Protein AF-A0A836JW41-F1 (afdb_monomer)

pLDDT: mean 86.25, std 14.85, range [47.84, 98.62]

Nearest PDB structures (foldseek):
  3lq9-assembly1_A  TM=7.543E-01  e=2.774E-07  Homo sapiens
  3lq9-assembly2_B  TM=7.839E-01  e=7.428E-07  Homo sapiens

InterPro domains:
  IPR012918 RTP801-like [PF07809] (1-85)
  IPR012918 RTP801-like [PTHR12478] (1-88)
  IPR038281 RTP801-like, C-terminal domain superfamily [G3DSA:3.90.470.40] (1-87)

Structure (mmCIF, N/CA/C/O backbone):
data_AF-A0A836JW41-F1
#
_entry.id   AF-A0A836JW41-F1
#
loop_
_atom_site.group_PDB
_atom_site.id
_atom_site.type_symbol
_atom_site.label_atom_id
_atom_site.label_alt_id
_atom_site.label_comp_id
_atom_site.label_asym_id
_atom_site.label_entity_id
_atom_site.label_seq_id
_atom_site.pdbx_PDB_ins_code
_atom_site.Cartn_x
_atom_site.Cartn_y
_atom_site.Cartn_z
_atom_site.occupancy
_atom_site.B_iso_or_equiv
_atom_site.auth_seq_id
_atom_site.auth_comp_id
_atom_site.auth_asym_id
_atom_site.auth_atom_id
_atom_site.pdbx_PDB_model_num
ATOM 1 N N . MET A 1 1 ? -11.670 -4.016 -0.841 1.00 89.38 1 MET A N 1
ATOM 2 C CA . MET A 1 1 ? -10.841 -4.374 0.356 1.00 89.38 1 MET A CA 1
ATOM 3 C C . MET A 1 1 ? -11.183 -3.556 1.599 1.00 89.38 1 MET A C 1
ATOM 5 O O . MET A 1 1 ? -11.390 -4.168 2.643 1.00 89.38 1 MET A O 1
ATOM 9 N N . ALA A 1 2 ? -11.182 -2.220 1.516 1.00 96.19 2 ALA A N 1
ATOM 10 C CA . ALA A 1 2 ? -11.486 -1.329 2.641 1.00 96.19 2 ALA A CA 1
ATOM 11 C C . ALA A 1 2 ? -12.993 -1.194 2.927 1.00 96.19 2 ALA A C 1
ATOM 13 O O . ALA A 1 2 ? -13.364 -0.902 4.051 1.00 96.19 2 ALA A O 1
ATOM 14 N N . GLU A 1 3 ? -13.859 -1.426 1.935 1.00 95.44 3 GLU A N 1
ATOM 15 C CA . GLU A 1 3 ? -15.321 -1.262 2.062 1.00 95.44 3 GLU A CA 1
ATOM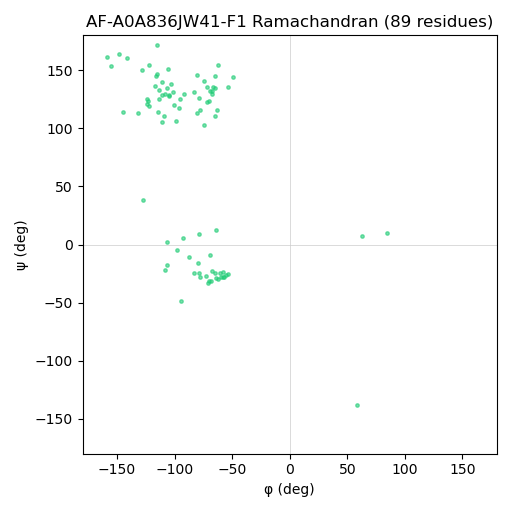 16 C C . GLU A 1 3 ? -15.962 -2.111 3.172 1.00 95.44 3 GLU A C 1
ATOM 18 O O . GLU A 1 3 ? -16.959 -1.708 3.755 1.00 95.44 3 GLU A O 1
ATOM 23 N N . ASN A 1 4 ? -15.352 -3.256 3.491 1.00 92.75 4 ASN A N 1
ATOM 24 C CA . ASN A 1 4 ? -15.822 -4.197 4.507 1.00 92.75 4 ASN A CA 1
ATOM 25 C C . ASN A 1 4 ? -15.190 -3.936 5.884 1.00 92.75 4 ASN A C 1
ATOM 27 O O . ASN A 1 4 ? -15.350 -4.744 6.797 1.00 92.75 4 ASN A O 1
ATOM 31 N N . GLU A 1 5 ? -14.413 -2.861 6.025 1.00 95.06 5 GLU A N 1
ATOM 32 C CA . GLU A 1 5 ? -13.785 -2.463 7.282 1.00 95.06 5 GLU A CA 1
ATOM 33 C C . GLU A 1 5 ? -14.500 -1.243 7.885 1.00 95.06 5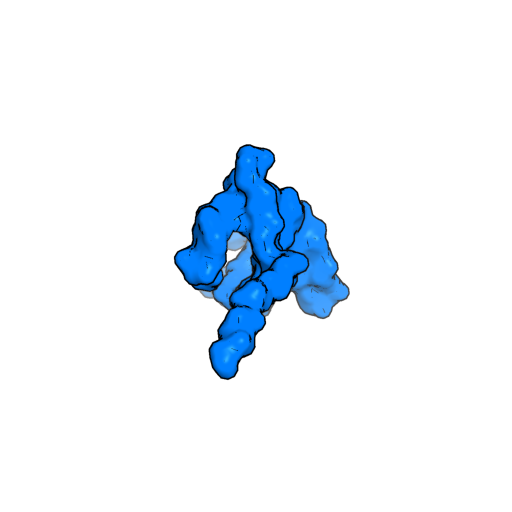 GLU A C 1
ATOM 35 O O . GLU A 1 5 ? -15.036 -0.403 7.150 1.00 95.06 5 GLU A O 1
ATOM 40 N N . PRO A 1 6 ? -14.493 -1.096 9.222 1.00 93.62 6 PRO A N 1
ATOM 41 C CA . PRO A 1 6 ? -15.034 0.086 9.879 1.00 93.62 6 PRO A CA 1
ATOM 42 C C . PRO A 1 6 ? -14.4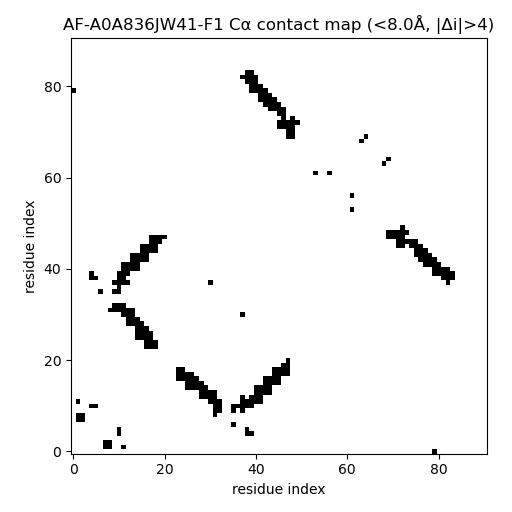28 1.375 9.317 1.00 93.62 6 PRO A C 1
ATOM 44 O O . PRO A 1 6 ? -13.216 1.472 9.124 1.00 93.62 6 PRO A O 1
ATOM 47 N N . CYS A 1 7 ? -15.282 2.371 9.076 1.00 95.25 7 CYS A N 1
ATOM 48 C CA . CYS A 1 7 ? -14.921 3.668 8.491 1.00 95.25 7 CYS A CA 1
ATOM 49 C C . CYS A 1 7 ? -14.364 3.612 7.053 1.00 95.25 7 CYS A C 1
ATOM 51 O O . CYS A 1 7 ? -13.961 4.651 6.517 1.00 95.25 7 CYS A O 1
ATOM 53 N N . GLY A 1 8 ? -14.385 2.450 6.393 1.00 96.44 8 GLY A N 1
ATOM 54 C CA . GLY A 1 8 ? -13.894 2.294 5.028 1.00 96.44 8 GLY A CA 1
ATOM 55 C C . GLY A 1 8 ? -12.422 2.694 4.896 1.00 96.44 8 GLY A C 1
ATOM 56 O O . GLY A 1 8 ? -11.603 2.429 5.773 1.00 96.44 8 GLY A O 1
ATOM 57 N N . LEU A 1 9 ? -12.079 3.402 3.815 1.00 97.38 9 LEU A N 1
ATOM 58 C CA . LEU A 1 9 ? -10.714 3.896 3.586 1.00 97.38 9 LEU A CA 1
ATOM 59 C C . LEU A 1 9 ? -10.218 4.841 4.696 1.00 97.38 9 LEU A C 1
ATOM 61 O O . LEU A 1 9 ? -9.023 4.879 4.958 1.00 97.38 9 LEU A O 1
ATOM 65 N N . ARG A 1 10 ? -11.106 5.568 5.388 1.00 97.88 10 ARG A N 1
ATOM 66 C CA . ARG A 1 10 ? -10.708 6.475 6.482 1.00 97.88 10 ARG A CA 1
ATOM 67 C C . ARG A 1 10 ? -10.096 5.725 7.667 1.00 97.88 10 ARG A C 1
ATOM 69 O O . ARG A 1 10 ? -9.220 6.254 8.335 1.00 97.88 10 ARG A O 1
ATOM 76 N N . GLY A 1 11 ? -10.500 4.471 7.887 1.00 97.38 11 GLY A N 1
ATOM 77 C CA . GLY A 1 11 ? -9.930 3.587 8.910 1.00 97.38 11 GLY A CA 1
ATOM 78 C C . GLY A 1 11 ? -8.591 2.947 8.523 1.00 97.38 11 GLY A C 1
ATOM 79 O O . GLY A 1 11 ? -8.127 2.049 9.225 1.00 97.38 11 GLY A O 1
ATOM 80 N N . CYS A 1 12 ? -7.976 3.363 7.413 1.00 97.88 12 CYS A N 1
ATOM 81 C CA . CYS A 1 12 ? -6.759 2.767 6.876 1.00 97.88 12 CYS A CA 1
ATOM 82 C C . CYS A 1 12 ? -5.515 3.615 7.174 1.00 97.88 12 CYS A C 1
ATOM 84 O O . CYS A 1 12 ? -5.496 4.826 6.943 1.00 97.88 12 CYS A O 1
ATOM 86 N N . THR A 1 13 ? -4.422 2.949 7.550 1.00 98.50 13 THR A N 1
ATOM 87 C CA . THR A 1 13 ? -3.069 3.454 7.271 1.00 98.50 13 THR A CA 1
ATOM 88 C C . THR A 1 13 ? -2.504 2.713 6.059 1.00 98.50 13 THR A C 1
ATOM 90 O O . THR A 1 13 ? -2.388 1.487 6.068 1.00 98.50 13 THR A O 1
ATOM 93 N N . LEU A 1 14 ? -2.168 3.451 5.002 1.00 98.56 14 LEU A N 1
ATOM 94 C CA . LEU A 1 14 ? -1.579 2.927 3.773 1.00 98.56 14 LEU A CA 1
ATOM 95 C C . LEU A 1 14 ? -0.051 3.040 3.826 1.00 98.56 14 LEU A C 1
ATOM 97 O O . LEU A 1 14 ? 0.500 4.128 3.991 1.00 98.56 14 LEU A O 1
ATOM 101 N N . PHE A 1 15 ? 0.637 1.924 3.632 1.00 98.62 15 PHE A N 1
ATOM 102 C CA . PHE A 1 15 ? 2.080 1.857 3.438 1.00 98.62 15 PHE A CA 1
ATOM 103 C C . PHE A 1 15 ? 2.370 1.605 1.963 1.00 98.62 15 PHE A C 1
ATOM 105 O O . PHE A 1 15 ? 1.830 0.665 1.383 1.00 98.62 15 PHE A O 1
ATOM 112 N N . ILE A 1 16 ? 3.234 2.426 1.368 1.00 98.62 16 ILE A N 1
ATOM 113 C CA . ILE A 1 16 ? 3.620 2.313 -0.040 1.00 98.62 16 ILE A CA 1
ATOM 114 C C . ILE A 1 16 ? 5.093 1.929 -0.112 1.00 98.62 16 ILE A C 1
ATOM 116 O O . ILE A 1 16 ? 5.951 2.612 0.454 1.00 98.62 16 ILE A O 1
ATOM 120 N N . SER A 1 17 ? 5.384 0.846 -0.824 1.00 98.38 17 SER A N 1
ATOM 121 C CA . SER A 1 17 ? 6.739 0.415 -1.163 1.00 98.38 17 SER A CA 1
ATOM 122 C C . SER A 1 17 ? 6.902 0.319 -2.676 1.00 98.38 17 SER A C 1
ATOM 124 O O . SER A 1 17 ? 5.927 0.133 -3.403 1.00 98.38 17 SER A O 1
ATOM 126 N N . PHE A 1 18 ? 8.135 0.467 -3.141 1.00 96.88 18 PHE A N 1
ATOM 127 C CA . PHE A 1 18 ? 8.516 0.297 -4.532 1.00 96.88 18 PHE A CA 1
ATOM 128 C C . PHE A 1 18 ? 9.611 -0.756 -4.641 1.00 96.88 18 PHE A C 1
ATOM 130 O O . PHE A 1 18 ? 10.651 -0.646 -3.990 1.00 96.88 18 PHE A O 1
ATOM 137 N N . GLU A 1 19 ? 9.342 -1.778 -5.438 1.00 96.25 19 GLU A N 1
ATOM 138 C CA . GLU A 1 19 ? 10.187 -2.945 -5.637 1.00 96.25 19 GLU A CA 1
ATOM 139 C C . GLU A 1 19 ? 10.819 -2.908 -7.031 1.00 96.25 19 GLU A C 1
ATOM 141 O O . GLU A 1 19 ? 10.137 -2.722 -8.041 1.00 96.25 19 GLU A O 1
ATOM 146 N N . THR A 1 20 ? 12.134 -3.086 -7.062 1.00 91.50 20 THR A N 1
ATOM 147 C CA . THR A 1 20 ? 12.950 -3.339 -8.251 1.00 91.50 20 THR A CA 1
ATOM 148 C C . THR A 1 20 ? 13.563 -4.733 -8.131 1.00 91.50 20 THR A C 1
ATOM 150 O O . THR A 1 20 ? 13.531 -5.331 -7.055 1.00 91.50 20 THR A O 1
ATOM 153 N N . ASP A 1 21 ? 14.209 -5.222 -9.190 1.00 87.56 21 ASP A N 1
ATOM 154 C CA . ASP A 1 21 ? 14.916 -6.516 -9.169 1.00 87.56 21 ASP A CA 1
ATOM 155 C C . ASP A 1 21 ? 15.944 -6.660 -8.029 1.00 87.56 21 ASP A C 1
ATOM 157 O O . ASP A 1 21 ? 16.272 -7.768 -7.611 1.00 87.56 21 ASP A O 1
ATOM 161 N N . SER A 1 22 ? 16.483 -5.544 -7.531 1.00 88.56 22 SER A N 1
ATOM 162 C CA . SER A 1 22 ? 17.568 -5.525 -6.547 1.00 88.56 22 SER A CA 1
ATOM 163 C C . SER A 1 22 ? 17.145 -5.097 -5.144 1.00 88.56 22 SER A C 1
ATOM 165 O O . SER A 1 22 ? 17.857 -5.394 -4.183 1.00 88.56 22 SER A O 1
ATOM 167 N N . MET A 1 23 ? 16.030 -4.375 -4.993 1.00 93.69 23 MET A N 1
ATOM 168 C CA . MET A 1 23 ? 15.620 -3.844 -3.695 1.00 93.69 23 MET A CA 1
ATOM 169 C C . MET A 1 23 ? 14.118 -3.587 -3.594 1.00 93.69 23 MET A C 1
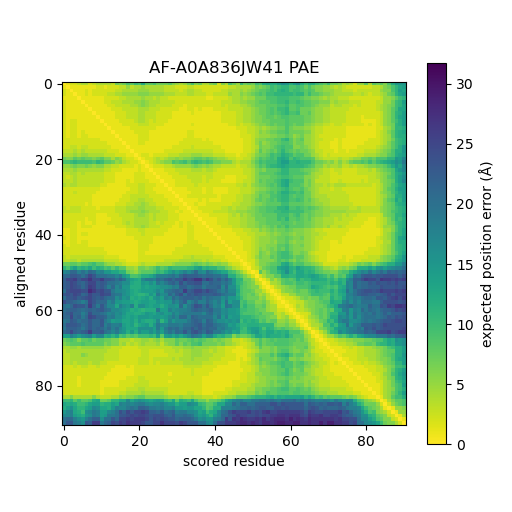ATOM 171 O O . MET A 1 23 ? 13.455 -3.234 -4.562 1.00 93.69 23 MET A O 1
ATOM 175 N N . CYS A 1 24 ? 13.604 -3.636 -2.366 1.00 95.94 24 CYS A N 1
ATOM 176 C CA . CYS A 1 24 ? 12.281 -3.123 -2.029 1.00 95.94 24 CYS A CA 1
ATOM 177 C C . CYS A 1 24 ? 12.424 -1.934 -1.075 1.00 95.94 24 CYS A C 1
ATOM 179 O O . CYS A 1 24 ? 12.889 -2.070 0.061 1.00 95.94 24 CYS A O 1
ATOM 181 N N . ARG A 1 25 ? 12.047 -0.743 -1.545 1.00 96.31 25 ARG A N 1
ATOM 182 C CA . ARG A 1 25 ? 12.173 0.519 -0.811 1.00 96.31 25 ARG A CA 1
ATOM 183 C C . ARG A 1 25 ? 10.815 0.977 -0.295 1.00 96.31 25 ARG A C 1
ATOM 185 O O . ARG A 1 25 ? 9.884 1.164 -1.070 1.00 96.31 25 ARG A O 1
ATOM 192 N N . LYS A 1 26 ? 10.725 1.279 1.002 1.00 97.69 26 LYS A N 1
ATOM 193 C CA . LYS A 1 26 ? 9.561 1.977 1.572 1.00 97.69 26 LYS A CA 1
ATOM 194 C C . LYS A 1 26 ? 9.556 3.431 1.095 1.00 97.69 26 LYS A C 1
ATOM 196 O O . LYS A 1 26 ? 10.539 4.145 1.295 1.00 97.69 26 LYS A O 1
ATOM 201 N N . LEU A 1 27 ? 8.466 3.855 0.463 1.00 97.06 27 LEU A N 1
ATOM 202 C CA . LEU A 1 27 ? 8.300 5.211 -0.058 1.00 97.06 27 LEU A CA 1
ATOM 203 C C . LEU A 1 27 ? 7.572 6.110 0.933 1.00 97.06 27 LEU A C 1
ATOM 205 O O . LEU A 1 27 ? 8.019 7.224 1.194 1.00 97.06 27 LEU A O 1
ATOM 209 N N . SER A 1 28 ? 6.451 5.642 1.479 1.00 97.81 28 SER A N 1
ATOM 210 C CA . SER A 1 28 ? 5.632 6.468 2.361 1.00 97.81 28 SER A CA 1
ATOM 211 C C . SER A 1 28 ? 4.720 5.656 3.274 1.00 97.81 28 SER A C 1
ATOM 213 O O . SER A 1 28 ? 4.432 4.478 3.048 1.00 97.81 28 SER A O 1
ATOM 215 N N . ARG A 1 29 ? 4.263 6.337 4.326 1.00 98.12 29 ARG A N 1
ATOM 216 C CA . ARG A 1 29 ? 3.160 5.929 5.190 1.00 98.12 29 ARG A CA 1
ATOM 217 C C . ARG A 1 29 ? 2.142 7.061 5.192 1.00 98.12 29 ARG A C 1
ATOM 219 O O . ARG A 1 29 ? 2.496 8.191 5.516 1.00 98.12 29 ARG A O 1
ATOM 226 N N . ILE A 1 30 ? 0.900 6.752 4.854 1.00 98.12 30 ILE A N 1
ATOM 227 C CA . ILE A 1 30 ? -0.195 7.712 4.751 1.00 98.12 30 ILE A CA 1
ATOM 228 C C . ILE A 1 30 ? -1.298 7.264 5.703 1.00 98.12 30 ILE A C 1
ATOM 230 O O . ILE A 1 30 ? -1.853 6.179 5.547 1.00 98.12 30 ILE A O 1
ATOM 234 N N . GLN A 1 31 ? -1.627 8.100 6.683 1.00 97.56 31 GLN A N 1
ATOM 235 C CA . GLN A 1 31 ? -2.870 7.941 7.430 1.00 97.56 31 GLN A CA 1
ATOM 236 C C . GLN A 1 31 ? -3.989 8.537 6.574 1.00 97.56 31 GLN A C 1
ATOM 238 O O . GLN A 1 31 ? -3.969 9.736 6.298 1.00 97.56 31 GLN A O 1
ATOM 243 N N . CYS A 1 32 ? -4.912 7.702 6.094 1.00 97.25 32 CYS A N 1
ATOM 244 C CA . CYS A 1 32 ? -5.900 8.121 5.096 1.00 97.25 32 CYS A CA 1
ATOM 245 C C . CYS A 1 32 ? -6.876 9.181 5.625 1.00 97.25 32 CYS A C 1
ATOM 247 O O . CYS A 1 32 ? -7.411 9.959 4.841 1.00 97.25 32 CYS A O 1
ATOM 249 N N . ASP A 1 33 ? -7.080 9.229 6.941 1.00 97.81 33 ASP A N 1
ATOM 250 C CA . ASP A 1 33 ? -7.808 10.289 7.629 1.00 97.81 33 ASP A CA 1
ATOM 251 C C . ASP A 1 33 ? -7.159 10.550 9.004 1.00 97.81 33 ASP A C 1
ATOM 253 O O . ASP A 1 33 ? -7.193 9.673 9.872 1.00 97.81 33 ASP A O 1
ATOM 257 N N . PRO A 1 34 ? -6.553 11.731 9.235 1.00 96.12 34 PRO A N 1
ATOM 258 C CA 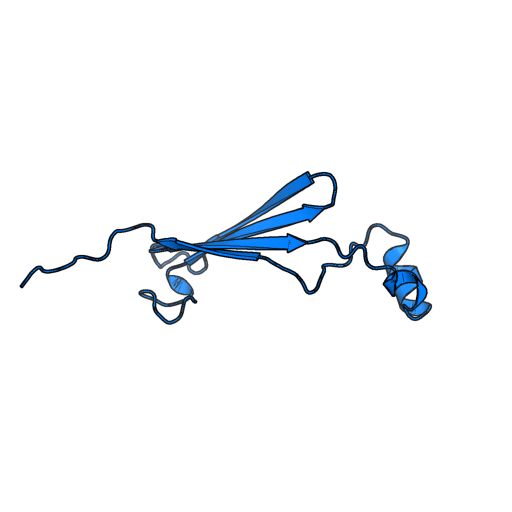. PRO A 1 34 ? -5.936 12.082 10.516 1.00 96.12 34 PRO A CA 1
ATOM 259 C C . PRO A 1 34 ? -6.906 12.089 11.704 1.00 96.12 34 PRO A C 1
ATOM 261 O O . PRO A 1 34 ? -6.475 11.916 12.841 1.00 96.12 34 PRO A O 1
ATOM 264 N N . SER A 1 35 ? -8.203 12.292 11.450 1.00 97.38 35 SER A N 1
ATOM 265 C CA . SER A 1 35 ? -9.246 12.346 12.482 1.00 97.38 35 SER A CA 1
ATOM 266 C C . SER A 1 35 ? -9.835 10.976 12.833 1.00 97.38 35 SER A C 1
ATOM 268 O O . SER A 1 35 ? -10.539 10.846 13.834 1.00 97.38 35 SER A O 1
ATOM 270 N N . THR A 1 36 ? -9.516 9.944 12.048 1.00 96.62 36 THR A N 1
ATOM 271 C CA . THR A 1 36 ? -10.003 8.578 12.246 1.00 96.62 36 THR A CA 1
ATOM 272 C C . THR A 1 36 ? -8.858 7.665 12.686 1.00 96.62 36 THR A C 1
ATOM 274 O O . THR A 1 36 ? -7.804 7.589 12.050 1.00 96.62 36 THR A O 1
ATOM 277 N N . VAL A 1 37 ? -9.065 6.925 13.778 1.00 95.88 37 VAL A N 1
ATOM 278 C CA . VAL A 1 37 ? -8.114 5.896 14.226 1.00 95.88 37 VAL A CA 1
ATOM 279 C C . VAL A 1 37 ? -8.101 4.745 13.223 1.00 95.88 37 VAL A C 1
ATOM 281 O O . VAL A 1 37 ? -9.151 4.240 12.824 1.00 95.88 37 VAL A O 1
ATOM 284 N N . SER A 1 38 ? -6.908 4.306 12.821 1.00 96.94 38 SER A N 1
ATOM 285 C CA . SER A 1 38 ? -6.780 3.176 11.902 1.00 96.94 38 SER A CA 1
ATOM 286 C C . SER A 1 38 ? -7.182 1.861 12.569 1.00 96.94 38 SER A C 1
ATOM 288 O O . SER A 1 38 ? -6.718 1.539 13.659 1.00 96.94 38 SER A O 1
ATOM 290 N N . THR A 1 39 ? -8.013 1.076 11.892 1.00 96.50 39 THR A N 1
ATOM 291 C CA . THR A 1 39 ? -8.461 -0.259 12.324 1.00 96.50 39 THR A CA 1
ATOM 292 C C . THR A 1 39 ? -7.796 -1.375 11.514 1.00 96.50 39 THR A C 1
ATOM 294 O O . THR A 1 39 ? -7.740 -2.531 11.947 1.00 96.50 39 THR A O 1
ATOM 297 N N . PHE A 1 40 ? -7.227 -1.024 10.361 1.00 97.62 40 PHE A N 1
ATOM 298 C CA . PHE A 1 40 ? -6.446 -1.904 9.507 1.00 97.62 40 PHE A CA 1
ATOM 299 C C . PHE A 1 40 ? -5.348 -1.129 8.774 1.00 97.62 40 PHE A C 1
ATOM 301 O O . PHE A 1 40 ? -5.356 0.100 8.668 1.00 97.62 40 PHE A O 1
ATOM 308 N N . GLU A 1 41 ? -4.400 -1.885 8.245 1.00 98.31 41 GLU A N 1
ATOM 309 C CA . GLU A 1 41 ? -3.323 -1.396 7.401 1.00 98.31 41 GLU A CA 1
ATOM 310 C C . GLU A 1 41 ? -3.448 -2.009 6.009 1.00 98.31 41 GLU A C 1
ATOM 312 O O . GLU A 1 41 ? -3.818 -3.182 5.862 1.00 98.31 41 GLU A O 1
ATOM 317 N N . LEU A 1 42 ? -3.097 -1.221 4.996 1.00 98.44 42 LEU A N 1
ATOM 318 C CA . LEU A 1 42 ? -2.866 -1.702 3.641 1.00 98.44 42 LEU A CA 1
ATOM 319 C C . LEU A 1 42 ? -1.394 -1.524 3.285 1.00 98.44 42 LEU A C 1
ATOM 321 O O . LEU A 1 42 ? -0.828 -0.452 3.480 1.00 98.44 42 LEU A O 1
ATOM 325 N N . TYR A 1 43 ? -0.796 -2.568 2.731 1.00 98.62 43 TYR A N 1
ATOM 326 C CA . TYR A 1 43 ? 0.564 -2.568 2.214 1.00 98.62 43 TYR A CA 1
ATOM 327 C C . TYR A 1 43 ? 0.486 -2.687 0.698 1.00 98.62 43 TYR A C 1
ATOM 329 O O . TYR A 1 43 ? 0.151 -3.751 0.176 1.00 98.62 43 TYR A O 1
ATOM 337 N N . LEU A 1 44 ? 0.734 -1.572 0.014 1.00 98.62 44 LEU A N 1
ATOM 338 C CA . LEU A 1 44 ? 0.830 -1.489 -1.435 1.00 98.62 44 LEU A CA 1
ATOM 339 C C . LEU A 1 44 ? 2.304 -1.576 -1.833 1.00 98.62 44 LEU A C 1
ATOM 341 O O . LEU A 1 44 ? 3.083 -0.680 -1.503 1.00 98.62 44 LEU A O 1
ATOM 345 N N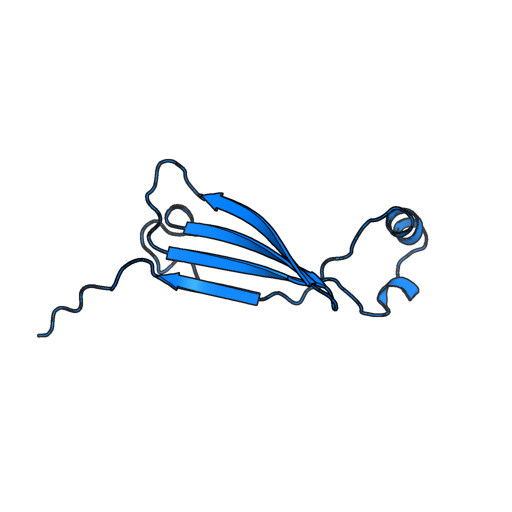 . THR A 1 45 ? 2.672 -2.613 -2.578 1.00 98.44 45 THR A N 1
ATOM 346 C CA . THR A 1 45 ? 3.987 -2.694 -3.219 1.00 98.44 45 THR A CA 1
ATOM 347 C C . THR A 1 45 ? 3.817 -2.529 -4.719 1.00 98.44 45 THR A C 1
ATOM 349 O O . THR A 1 45 ? 3.252 -3.385 -5.403 1.00 98.44 45 THR A O 1
ATOM 352 N N . LEU A 1 46 ? 4.300 -1.393 -5.209 1.00 97.75 46 LEU A N 1
ATOM 353 C CA . LEU A 1 46 ? 4.440 -1.081 -6.623 1.00 97.75 46 LEU A CA 1
ATOM 354 C C . LEU A 1 46 ? 5.714 -1.742 -7.148 1.00 97.75 46 LEU A C 1
ATOM 356 O O . LEU A 1 46 ? 6.706 -1.807 -6.425 1.00 97.75 46 LEU A O 1
ATOM 360 N N . LYS A 1 47 ? 5.707 -2.193 -8.400 1.00 95.44 47 LYS A N 1
ATOM 361 C CA . LYS A 1 47 ? 6.868 -2.835 -9.023 1.00 95.44 47 LYS A CA 1
ATOM 362 C C . LYS A 1 47 ? 7.379 -2.003 -10.182 1.00 95.44 47 LYS A C 1
ATOM 364 O O . LYS A 1 47 ? 6.589 -1.362 -10.876 1.00 95.44 47 LYS A O 1
ATOM 369 N N . GLN A 1 48 ? 8.683 -2.008 -10.404 1.00 91.12 48 GLN A N 1
ATOM 370 C CA . GLN A 1 48 ? 9.253 -1.450 -11.619 1.00 91.12 48 GLN A CA 1
ATOM 371 C C . GLN A 1 48 ? 8.820 -2.288 -12.830 1.00 91.12 48 GLN A C 1
ATOM 373 O O . GLN A 1 48 ? 8.808 -3.518 -12.783 1.00 91.12 48 GLN A O 1
ATOM 378 N N . ASP A 1 49 ? 8.426 -1.619 -13.912 1.00 87.25 49 ASP A N 1
ATOM 379 C CA . ASP A 1 49 ? 8.197 -2.283 -15.190 1.00 87.25 49 ASP A CA 1
ATOM 380 C C . ASP A 1 49 ? 9.549 -2.552 -15.862 1.00 87.25 49 ASP A C 1
ATOM 382 O O . ASP A 1 49 ? 10.288 -1.621 -16.187 1.00 87.25 49 ASP A O 1
ATOM 386 N N . HIS A 1 50 ? 9.870 -3.833 -16.027 1.00 76.38 50 HIS A N 1
ATOM 387 C CA . HIS A 1 50 ? 11.074 -4.314 -16.707 1.00 76.38 50 HIS A CA 1
ATOM 388 C C . HIS A 1 50 ? 10.759 -4.906 -18.086 1.00 76.38 50 HIS A C 1
ATOM 390 O O . HIS A 1 50 ? 11.654 -5.412 -18.769 1.00 76.38 50 HIS A O 1
ATOM 396 N N . THR A 1 51 ? 9.490 -4.880 -18.513 1.00 70.56 51 THR A N 1
ATOM 397 C CA . THR A 1 51 ? 9.122 -5.419 -19.819 1.00 70.56 51 THR A CA 1
ATOM 398 C C . THR A 1 51 ? 9.781 -4.603 -20.931 1.00 70.56 51 THR A C 1
ATOM 400 O O . THR A 1 51 ? 9.935 -3.384 -20.852 1.00 70.56 51 THR A O 1
ATOM 403 N N . SER A 1 52 ? 10.164 -5.265 -22.026 1.00 61.94 52 SER A N 1
ATOM 404 C CA . SER A 1 52 ? 10.802 -4.632 -23.193 1.00 61.94 52 SER A CA 1
ATOM 405 C C . SER A 1 52 ? 9.901 -3.616 -23.926 1.00 61.94 52 SER A C 1
ATOM 407 O O . SER A 1 52 ? 10.235 -3.168 -25.023 1.00 61.94 52 SER A O 1
ATOM 409 N N . TRP A 1 53 ? 8.772 -3.210 -23.332 1.00 61.62 53 TRP A N 1
ATOM 410 C CA . TRP A 1 53 ? 7.831 -2.226 -23.860 1.00 61.62 53 TRP A CA 1
ATOM 411 C C . TRP A 1 53 ? 8.481 -0.867 -24.130 1.00 61.62 53 TRP A C 1
ATOM 413 O O . TRP A 1 53 ? 8.022 -0.150 -25.015 1.00 61.62 53 TRP A O 1
ATOM 423 N N . HIS A 1 54 ? 9.599 -0.540 -23.470 1.00 59.69 54 HIS A N 1
ATOM 424 C CA . HIS A 1 54 ? 10.405 0.647 -23.782 1.00 59.69 54 HIS A CA 1
ATOM 425 C C . HIS A 1 54 ? 10.860 0.715 -25.253 1.00 59.69 54 HIS A C 1
ATOM 427 O O . HIS A 1 54 ? 11.055 1.810 -25.786 1.00 59.69 54 HIS A O 1
ATOM 433 N N . MET A 1 55 ? 10.988 -0.431 -25.937 1.00 58.44 55 MET A N 1
ATOM 434 C CA . MET A 1 55 ? 11.273 -0.485 -27.377 1.00 58.44 55 MET A CA 1
ATOM 435 C C . MET A 1 55 ? 10.069 -0.083 -28.241 1.00 58.44 55 MET A C 1
ATOM 437 O O . MET A 1 55 ? 10.255 0.438 -29.340 1.00 58.44 55 MET A O 1
ATOM 441 N N . LEU A 1 56 ? 8.852 -0.272 -27.728 1.00 64.44 56 LEU A N 1
ATOM 442 C CA . LEU A 1 56 ? 7.580 0.034 -28.391 1.00 64.44 56 LEU A CA 1
ATOM 443 C C . LEU A 1 56 ? 6.993 1.391 -27.966 1.00 64.44 56 LEU A C 1
ATOM 445 O O . LEU A 1 56 ? 5.972 1.812 -28.507 1.00 64.44 56 LEU A O 1
ATOM 449 N N . LEU A 1 57 ? 7.612 2.087 -27.006 1.00 67.38 57 LEU A N 1
ATOM 450 C CA . LEU A 1 57 ? 7.169 3.417 -26.607 1.00 67.38 57 LEU A CA 1
ATOM 451 C C . LEU A 1 57 ? 7.339 4.404 -27.775 1.00 67.38 57 LEU A C 1
ATOM 453 O O . LEU A 1 57 ? 8.409 4.451 -28.395 1.00 67.38 57 LEU A O 1
ATOM 457 N N . PRO A 1 58 ? 6.329 5.245 -28.051 1.00 71.88 58 PRO A N 1
ATOM 458 C CA . PRO A 1 58 ? 6.469 6.366 -28.963 1.00 71.88 58 PRO A CA 1
ATOM 459 C C . PRO A 1 58 ? 7.702 7.222 -28.652 1.00 71.88 58 PRO A C 1
ATOM 461 O O . PRO A 1 58 ? 8.049 7.448 -27.491 1.00 71.88 58 PRO A O 1
ATOM 464 N N . GLN A 1 59 ? 8.347 7.752 -29.693 1.00 68.75 59 GLN A N 1
ATOM 465 C CA . GLN A 1 59 ? 9.610 8.490 -29.574 1.00 68.75 59 GLN A CA 1
ATOM 466 C C . GLN A 1 59 ? 9.524 9.697 -28.614 1.00 68.75 59 GLN A C 1
ATOM 468 O O . GLN A 1 59 ? 10.514 10.038 -27.971 1.00 68.75 59 GLN A O 1
ATOM 473 N N . PHE A 1 60 ? 8.340 10.302 -28.455 1.00 67.94 60 PHE A N 1
ATOM 474 C CA . PHE A 1 60 ? 8.120 11.398 -27.507 1.00 67.94 60 PHE A CA 1
ATOM 475 C C . PHE A 1 60 ? 8.199 10.952 -26.035 1.00 67.94 60 PHE A C 1
ATOM 477 O O . PHE A 1 60 ? 8.680 11.713 -25.199 1.00 67.94 60 PHE A O 1
ATOM 484 N N . LEU A 1 61 ? 7.819 9.707 -25.717 1.00 69.12 61 LEU A N 1
ATOM 485 C CA . LEU A 1 61 ? 7.956 9.133 -24.371 1.00 69.12 61 LEU A CA 1
ATOM 486 C C . LEU A 1 61 ? 9.392 8.687 -24.076 1.00 69.12 61 LEU A C 1
ATOM 488 O O . LEU A 1 61 ? 9.823 8.746 -22.928 1.00 69.12 61 LEU A O 1
ATOM 492 N N . LYS A 1 62 ? 10.174 8.322 -25.101 1.00 65.62 62 LYS A N 1
ATOM 493 C CA . LYS A 1 62 ? 11.597 7.974 -24.923 1.00 65.62 62 LYS A CA 1
ATOM 494 C C . LYS A 1 62 ? 12.433 9.139 -24.385 1.00 65.62 62 LYS A C 1
ATOM 496 O O . LYS A 1 62 ? 13.409 8.923 -23.670 1.00 65.62 62 LYS A O 1
ATOM 501 N N . ASN A 1 63 ? 12.053 10.380 -24.694 1.00 64.06 63 ASN A N 1
ATOM 502 C CA . ASN A 1 63 ? 12.718 11.560 -24.137 1.00 64.06 63 ASN A CA 1
ATOM 503 C C . ASN A 1 63 ? 12.431 11.737 -22.636 1.00 64.06 63 ASN A C 1
ATOM 505 O O . ASN A 1 63 ? 13.316 12.173 -21.907 1.00 64.06 63 ASN A O 1
ATOM 509 N N . LEU A 1 64 ? 11.250 11.327 -22.159 1.00 62.84 64 LEU A N 1
ATOM 510 C CA . LEU A 1 64 ? 10.896 11.335 -20.734 1.00 62.84 64 LEU A CA 1
ATOM 511 C C . LEU A 1 64 ? 11.657 10.254 -19.948 1.00 62.84 64 LEU A C 1
ATOM 513 O O . LEU A 1 64 ? 12.027 10.477 -18.797 1.00 62.84 64 LEU A O 1
ATOM 517 N N . THR A 1 65 ? 11.955 9.107 -20.566 1.00 62.03 65 THR A N 1
ATOM 518 C CA . THR A 1 65 ? 12.699 8.009 -19.922 1.00 62.03 65 THR A CA 1
ATOM 519 C C . THR A 1 65 ? 14.216 8.227 -19.871 1.00 62.03 65 THR A C 1
ATOM 521 O O . THR A 1 65 ? 14.892 7.564 -19.092 1.00 62.03 65 THR A O 1
ATOM 524 N N . ARG A 1 66 ? 14.783 9.165 -20.650 1.00 61.19 66 ARG A N 1
ATOM 525 C CA . ARG A 1 66 ? 16.238 9.456 -20.652 1.00 61.19 66 ARG A CA 1
ATOM 526 C C . ARG A 1 66 ? 16.758 10.119 -19.365 1.00 61.19 66 ARG A C 1
ATOM 528 O O . ARG A 1 66 ? 17.969 10.238 -19.222 1.00 61.19 66 ARG A O 1
ATOM 535 N N . GLY A 1 67 ? 15.882 10.540 -18.447 1.00 57.53 67 GLY A N 1
ATOM 536 C CA . GLY A 1 67 ? 16.231 11.380 -17.290 1.00 57.53 67 GLY A CA 1
ATOM 537 C C . GLY A 1 67 ? 15.774 10.860 -15.924 1.00 57.53 67 GLY A C 1
ATOM 538 O O . GLY A 1 67 ? 15.346 11.659 -15.100 1.00 57.53 67 GLY A O 1
ATOM 539 N N . GLY A 1 68 ? 15.822 9.548 -15.670 1.00 69.25 68 GLY A N 1
ATOM 540 C CA . GLY A 1 68 ? 15.509 8.991 -14.340 1.00 69.25 68 GLY A CA 1
ATOM 541 C C . GLY A 1 68 ? 14.021 8.748 -14.061 1.00 69.25 68 GLY A C 1
ATOM 542 O O . GLY A 1 68 ? 13.651 8.426 -12.934 1.00 69.25 68 GLY A O 1
ATOM 543 N N . THR A 1 69 ? 13.167 8.859 -15.080 1.00 75.75 69 THR A N 1
ATOM 544 C CA . THR A 1 69 ? 11.761 8.445 -15.000 1.00 75.75 69 THR A CA 1
ATOM 545 C C . THR A 1 69 ? 11.674 6.924 -14.966 1.00 75.75 69 THR A C 1
ATOM 547 O O . THR A 1 69 ? 12.135 6.252 -15.889 1.00 75.75 69 THR A O 1
ATOM 550 N N . ILE A 1 70 ? 11.059 6.384 -13.916 1.00 81.56 70 ILE A N 1
ATOM 551 C CA . ILE A 1 70 ? 10.833 4.948 -13.749 1.00 81.56 70 ILE A CA 1
ATOM 552 C C . ILE A 1 70 ? 9.385 4.633 -14.121 1.00 81.56 70 ILE A C 1
ATOM 554 O O . ILE A 1 70 ? 8.459 5.297 -13.655 1.00 81.56 70 ILE A O 1
ATOM 558 N N . MET A 1 71 ? 9.192 3.613 -14.956 1.00 84.31 71 MET A N 1
ATOM 559 C CA . MET A 1 71 ? 7.862 3.107 -15.285 1.00 84.31 71 MET A CA 1
ATOM 560 C C . MET A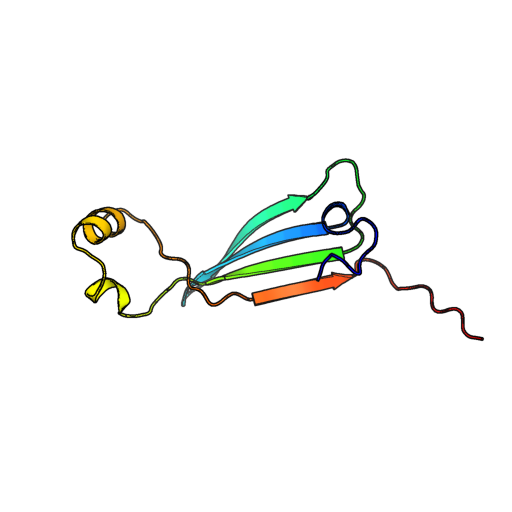 1 71 ? 7.409 2.134 -14.197 1.00 84.31 71 MET A C 1
ATOM 562 O O . MET A 1 71 ? 8.157 1.240 -13.804 1.00 84.31 71 MET A O 1
ATOM 566 N N . ILE A 1 72 ? 6.187 2.320 -13.703 1.00 90.62 72 ILE A N 1
ATOM 567 C CA . ILE A 1 72 ? 5.571 1.431 -12.716 1.00 90.62 72 ILE A CA 1
ATOM 568 C C . ILE A 1 72 ? 4.781 0.362 -13.473 1.00 90.62 72 ILE A C 1
ATOM 570 O O . ILE A 1 72 ? 3.977 0.689 -14.348 1.00 90.62 72 ILE A O 1
ATOM 574 N N . SER A 1 73 ? 5.015 -0.904 -13.135 1.00 91.69 73 SER A N 1
ATOM 575 C CA . SER A 1 73 ? 4.308 -2.049 -13.702 1.00 91.69 73 SER A CA 1
ATOM 576 C C . SER A 1 73 ? 2.815 -1.999 -13.376 1.00 91.69 73 SER A C 1
ATOM 578 O O . SER A 1 73 ? 2.388 -1.444 -12.361 1.00 91.69 73 SER A O 1
ATOM 580 N N . ARG A 1 74 ? 2.007 -2.634 -14.229 1.00 90.69 74 ARG A N 1
ATOM 581 C CA . ARG A 1 74 ? 0.594 -2.913 -13.925 1.00 90.69 74 ARG A CA 1
ATOM 582 C C . ARG A 1 74 ? 0.447 -3.935 -12.801 1.00 90.69 74 ARG A C 1
ATOM 584 O O . ARG A 1 74 ? -0.589 -3.955 -12.142 1.00 90.69 74 ARG A O 1
ATOM 591 N N . ASP A 1 75 ? 1.475 -4.750 -12.583 1.00 93.88 75 ASP A N 1
ATOM 592 C CA . ASP A 1 75 ? 1.519 -5.698 -11.485 1.00 93.88 75 ASP A CA 1
ATOM 593 C C . ASP A 1 75 ? 1.889 -4.981 -10.189 1.00 93.88 75 ASP A C 1
ATOM 595 O O . ASP A 1 75 ? 2.926 -4.325 -10.070 1.00 93.88 75 ASP A O 1
ATOM 599 N N . PHE A 1 76 ? 1.049 -5.165 -9.182 1.00 97.00 76 PHE A N 1
ATOM 600 C CA . PHE A 1 76 ? 1.287 -4.697 -7.826 1.00 97.00 76 PHE A CA 1
ATOM 601 C C . PHE A 1 76 ? 0.785 -5.744 -6.839 1.00 97.00 76 PHE A C 1
ATOM 603 O O . PHE A 1 76 ? -0.038 -6.600 -7.171 1.00 97.00 76 PHE A O 1
ATOM 610 N N . THR A 1 77 ? 1.265 -5.671 -5.603 1.00 98.00 77 THR A N 1
ATOM 611 C CA . THR A 1 77 ? 0.676 -6.436 -4.504 1.00 98.00 77 THR A CA 1
ATOM 612 C C . THR A 1 77 ? -0.022 -5.491 -3.542 1.00 98.00 77 THR A C 1
ATOM 614 O O . THR A 1 77 ? 0.453 -4.389 -3.263 1.00 98.00 77 THR A O 1
ATOM 617 N N . LEU A 1 78 ? -1.184 -5.919 -3.051 1.00 98.25 78 LEU A N 1
ATOM 618 C CA . LEU A 1 78 ? -1.945 -5.196 -2.043 1.00 98.25 78 LEU A CA 1
ATOM 619 C C . LEU A 1 78 ? -2.350 -6.169 -0.940 1.00 98.25 78 LEU A C 1
ATOM 621 O O . LEU A 1 78 ? -3.130 -7.094 -1.164 1.00 98.25 78 LEU A O 1
ATOM 625 N N . GLN A 1 79 ? -1.802 -5.968 0.255 1.00 98.12 79 GLN A N 1
ATOM 626 C CA . GLN A 1 79 ? -2.039 -6.833 1.409 1.00 98.12 79 GLN A CA 1
ATOM 627 C C . GLN A 1 79 ? -2.737 -6.057 2.521 1.00 98.12 79 GLN A C 1
ATOM 629 O O . GLN A 1 79 ? -2.360 -4.929 2.827 1.00 98.12 79 GLN A O 1
ATOM 634 N N . LYS A 1 80 ? -3.745 -6.671 3.148 1.00 97.56 80 LYS A N 1
ATOM 635 C CA . LYS A 1 80 ? -4.468 -6.091 4.286 1.00 97.56 80 LYS A CA 1
ATOM 636 C C . LYS A 1 80 ? -4.081 -6.789 5.581 1.00 97.56 80 LYS A C 1
ATOM 638 O O . LYS A 1 80 ? -4.124 -8.016 5.651 1.00 97.56 80 LYS A O 1
ATOM 643 N N . LYS A 1 81 ? -3.817 -6.008 6.626 1.00 97.25 81 LYS A N 1
ATOM 644 C CA . LYS A 1 81 ? -3.603 -6.494 7.993 1.00 97.25 81 LYS A CA 1
ATOM 645 C C . LYS A 1 81 ? -4.585 -5.808 8.938 1.00 97.25 81 LYS A C 1
ATOM 647 O O . LYS A 1 81 ? -4.576 -4.587 9.049 1.00 97.25 81 LYS A O 1
ATOM 652 N N . LYS A 1 82 ? -5.428 -6.579 9.629 1.00 95.25 82 LYS A N 1
ATOM 653 C CA . LYS A 1 82 ? -6.272 -6.034 10.704 1.00 95.25 82 LYS A CA 1
ATOM 654 C C . LYS A 1 82 ? -5.402 -5.709 11.916 1.00 95.25 82 LYS A C 1
ATOM 656 O O . LYS A 1 82 ? -4.556 -6.520 12.291 1.00 95.25 82 LYS A O 1
ATOM 661 N N . LEU A 1 83 ? -5.618 -4.546 12.524 1.00 94.75 83 LEU A N 1
ATOM 662 C CA . LEU A 1 83 ? -4.899 -4.140 13.736 1.00 94.75 83 LEU A CA 1
ATOM 663 C C . LEU A 1 83 ? -5.533 -4.720 15.001 1.00 94.75 83 LEU A C 1
ATOM 665 O O . LEU A 1 83 ? -4.851 -4.927 16.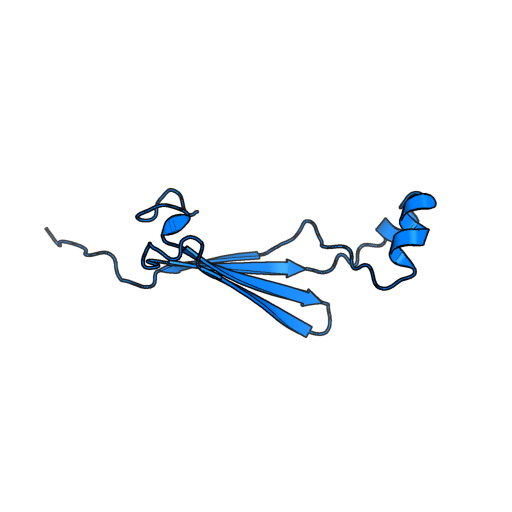001 1.00 94.75 83 LEU A O 1
ATOM 669 N N . TYR A 1 84 ? -6.824 -5.038 14.929 1.00 87.44 84 TYR A N 1
ATOM 670 C CA . TYR A 1 84 ? -7.602 -5.547 16.048 1.00 87.44 84 TYR A CA 1
ATOM 671 C C . TYR A 1 84 ? -8.333 -6.831 15.657 1.00 87.44 84 TYR A C 1
ATOM 673 O O . TYR A 1 84 ? -8.697 -7.041 14.495 1.00 87.44 84 TYR A O 1
ATOM 681 N N . ARG A 1 85 ? -8.548 -7.712 16.638 1.00 76.81 85 ARG A N 1
ATOM 682 C CA . ARG A 1 85 ? -9.354 -8.922 16.448 1.00 76.81 85 ARG A CA 1
ATOM 683 C C . ARG A 1 85 ? -10.829 -8.542 16.386 1.00 76.81 85 ARG A C 1
ATOM 685 O O . ARG A 1 85 ? -11.288 -7.687 17.135 1.00 76.81 85 ARG A O 1
ATOM 692 N N . SER A 1 86 ? -11.570 -9.200 15.503 1.00 69.00 86 SER A N 1
ATOM 693 C CA . SER A 1 86 ? -13.029 -9.133 15.514 1.00 69.00 86 SER A CA 1
ATOM 694 C C . SER A 1 86 ? -13.528 -9.822 16.782 1.00 69.00 86 SER A C 1
ATOM 696 O O . SER A 1 86 ? -13.099 -10.938 17.069 1.00 69.00 86 SER A O 1
ATOM 698 N N . PHE A 1 87 ? -14.398 -9.167 17.547 1.00 64.94 87 PHE A N 1
ATOM 699 C CA . PHE A 1 87 ? -15.088 -9.830 18.647 1.00 64.94 87 PHE A CA 1
ATOM 700 C C . PHE A 1 87 ? -15.970 -10.936 18.052 1.00 64.94 87 PHE A C 1
ATOM 702 O O . PHE A 1 87 ? -16.865 -10.646 17.260 1.00 64.94 87 PHE A O 1
ATOM 709 N N . GLN A 1 88 ? -15.681 -12.198 18.370 1.00 61.56 88 GLN A N 1
ATOM 710 C CA . GLN A 1 88 ? -16.566 -13.316 18.055 1.00 61.56 88 GLN A CA 1
ATOM 711 C C . GLN A 1 88 ? -17.350 -13.637 19.319 1.00 61.56 88 GLN A C 1
ATOM 713 O O . GLN A 1 88 ? -16.797 -14.181 20.272 1.00 61.56 88 GLN A O 1
ATOM 718 N N . GLN A 1 89 ? -18.629 -13.272 19.335 1.00 54.19 89 GLN A N 1
ATOM 719 C CA . GLN A 1 89 ? -19.540 -13.736 20.369 1.00 54.19 89 GLN A CA 1
ATOM 720 C C . GLN A 1 89 ? -19.854 -15.202 20.063 1.00 54.19 89 GLN A C 1
ATOM 722 O O . GLN A 1 89 ? -20.579 -15.502 19.116 1.00 54.19 89 GLN A O 1
ATOM 727 N N . SER A 1 90 ? -19.227 -16.116 20.800 1.00 54.88 90 SER A N 1
ATOM 728 C CA . SER A 1 90 ? -19.595 -17.530 20.793 1.00 54.88 90 SER A CA 1
ATOM 729 C C . SER A 1 90 ? -21.008 -17.656 21.365 1.00 54.88 90 SER A C 1
ATOM 731 O O . SER A 1 90 ? -21.203 -17.380 22.551 1.00 54.88 90 SER A O 1
ATOM 733 N N . HIS A 1 91 ? -21.968 -17.997 20.507 1.00 47.84 91 HIS A N 1
ATOM 734 C CA . HIS A 1 91 ? -23.300 -18.451 20.905 1.00 47.84 91 HIS A CA 1
ATOM 735 C C . HIS A 1 91 ? -23.271 -19.938 21.248 1.00 47.84 91 HIS A C 1
ATOM 737 O O . HIS A 1 91 ? -22.518 -20.673 20.567 1.00 47.84 91 HIS A O 1
#

Mean predicted aligned error: 7.42 Å

Organism: NCBI:txid2715315

Sequence (91 aa):
MAENEPCGLRGCTLFISFETDSMCRKLSRIQCDPSTVSTFELYLTLKQDHTSWHMLLPQFLKNLTRGGT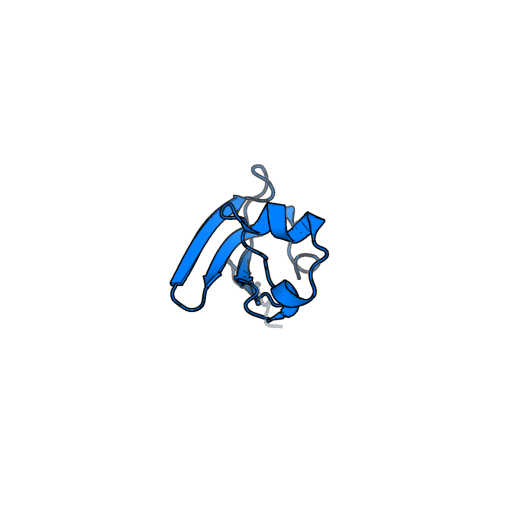IMISRDFTLQKKKLYRSFQQSH

Solvent-accessible surface area (backbone atoms only — not comparable to full-atom values): 5513 Å² total; per-residue (Å²): 130,42,79,87,38,73,72,26,60,34,11,24,34,41,34,37,30,43,31,52,103,88,47,76,43,80,74,50,76,42,64,63,28,90,91,41,74,61,51,30,36,36,42,38,37,42,26,56,50,80,67,75,54,76,79,72,49,57,75,76,56,52,64,56,50,75,73,82,55,77,58,71,36,93,60,64,48,79,47,79,44,71,74,62,83,79,86,76,83,84,125

Radius of gyration: 18.28 Å; Cα contacts (8 Å, |Δi|>4): 144; chains: 1; bounding box: 41×31×50 Å

Secondary structure (DSSP, 8-state):
--TTSTTGGGGEEEEEEEE-SS-EEEEEEEES-TTS--SEEEEEEEEE--SGGGGTS-HHHHHHHTTTPPPEEEEEEEEEEESS-------

Foldseek 3Di:
DQVPPPPRLQLEWEWEWEDEPVDIGTDDIDNSHPVHHHQKYKYKYWYFDPDPCLVVDDPVVVVVVVPPDTDTDPDMDIDMDGPDDDDDDDD